Protein AF-A0A329T0G3-F1 (afdb_monomer_lite)

Secondary structure (DSSP, 8-state):
--HHHHHHHHHHH-TTHHHHHHHHHHHS---GGGGS---HHHHHHHHHHHHHHTT--GGGGS-HHHHHH--S----HHHHHHHHHHHHHHHHHHHHHHHHHHTT-

Foldseek 3Di:
DPCVVVVVVCVVPPPCPVVVVVVCVVVPPPQPVVVDDDPPQRNLLVVVLVVCVVDDPLVLLVPPVSVVVRPHDNDDSVRSVVVNVVVVVVVVVVVVVVVVVVVVD

Structure (mmCIF, N/CA/C/O backbone):
data_AF-A0A329T0G3-F1
#
_entry.id   AF-A0A329T0G3-F1
#
loop_
_atom_site.group_PDB
_atom_site.id
_atom_site.type_symbol
_atom_site.label_atom_id
_atom_site.label_alt_id
_atom_site.label_comp_id
_atom_site.label_asym_id
_atom_site.label_entity_id
_atom_site.label_seq_id
_atom_site.pdbx_PDB_ins_code
_atom_site.Cartn_x
_atom_site.Cartn_y
_atom_site.Cartn_z
_atom_site.occupancy
_atom_site.B_iso_or_equiv
_atom_site.auth_seq_id
_atom_site.auth_comp_id
_atom_site.auth_asym_id
_atom_site.auth_atom_id
_atom_site.pdbx_PDB_model_num
ATOM 1 N N . MET A 1 1 ? -16.482 -19.821 -12.954 1.00 47.56 1 MET A N 1
ATOM 2 C CA . MET A 1 1 ? -15.934 -20.071 -14.304 1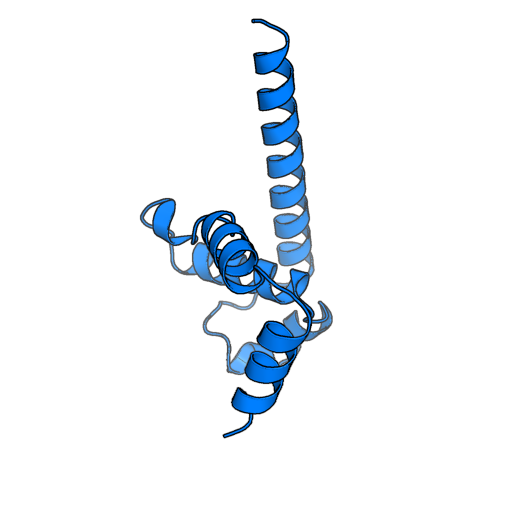.00 47.56 1 MET A CA 1
ATOM 3 C C . MET A 1 1 ? -16.453 -18.952 -15.197 1.00 47.56 1 MET A C 1
ATOM 5 O O . MET A 1 1 ? -17.491 -19.145 -15.799 1.00 47.56 1 MET A O 1
ATOM 9 N N . ASP A 1 2 ? -15.825 -17.769 -15.192 1.00 55.28 2 ASP A N 1
ATOM 10 C CA . ASP A 1 2 ? -16.367 -16.588 -15.912 1.00 55.28 2 ASP A CA 1
ATOM 11 C C . ASP A 1 2 ? -15.299 -15.691 -16.574 1.00 55.28 2 ASP A C 1
ATOM 13 O O . ASP A 1 2 ? -15.613 -14.709 -17.239 1.00 55.28 2 ASP A O 1
ATOM 17 N N . TYR A 1 3 ? -14.011 -16.033 -16.448 1.00 55.72 3 TYR A N 1
ATOM 18 C CA . TYR A 1 3 ? -12.917 -15.239 -17.029 1.00 55.72 3 TYR A CA 1
ATOM 19 C C . TYR A 1 3 ? -12.722 -15.465 -18.537 1.00 55.72 3 TYR A C 1
ATOM 21 O O . TYR A 1 3 ? -12.053 -14.676 -19.201 1.00 55.72 3 TYR A O 1
ATOM 29 N N . SER A 1 4 ? -13.321 -16.521 -19.092 1.00 63.09 4 SER A N 1
ATOM 30 C CA . SER A 1 4 ? -13.239 -16.866 -20.515 1.00 63.09 4 SER A CA 1
ATOM 31 C C . SER A 1 4 ? -13.872 -15.799 -21.411 1.00 63.09 4 SER A C 1
ATOM 33 O O . SER A 1 4 ? -13.332 -15.507 -22.476 1.00 63.09 4 SER A O 1
ATOM 35 N N . ASN A 1 5 ? -14.962 -15.166 -20.966 1.00 74.81 5 ASN A N 1
ATOM 36 C CA . ASN A 1 5 ? -15.635 -14.113 -21.731 1.00 74.81 5 ASN A CA 1
ATOM 37 C C . ASN A 1 5 ? -14.799 -12.830 -21.817 1.00 74.81 5 ASN A C 1
ATOM 39 O O . ASN A 1 5 ? -14.719 -12.214 -22.877 1.00 74.81 5 ASN A O 1
ATOM 43 N N . LEU A 1 6 ? -14.135 -12.450 -20.723 1.00 77.00 6 LEU A N 1
ATOM 44 C CA . LEU A 1 6 ? -13.283 -11.262 -20.694 1.00 77.00 6 LEU A CA 1
ATOM 45 C C . LEU A 1 6 ? -12.040 -11.445 -21.573 1.00 77.00 6 LEU A C 1
ATOM 47 O O . LEU A 1 6 ? -11.727 -10.571 -22.376 1.00 77.00 6 LEU A O 1
ATOM 51 N N . LEU A 1 7 ? -11.365 -12.592 -21.463 1.00 78.50 7 LEU A N 1
ATOM 52 C CA . LEU A 1 7 ? -10.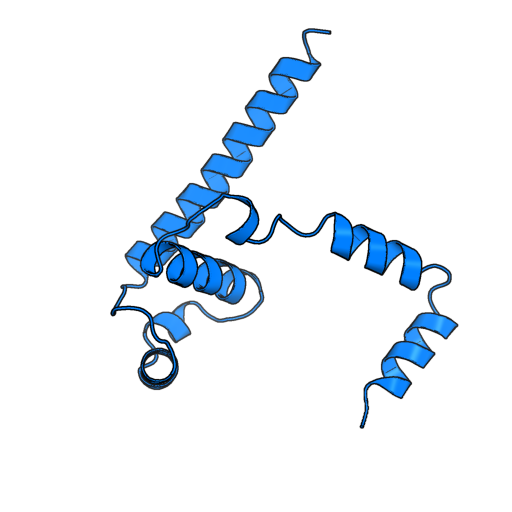188 -12.887 -22.283 1.00 78.50 7 LEU A CA 1
ATOM 53 C C . LEU A 1 7 ? -10.547 -12.971 -23.769 1.00 78.50 7 LEU A C 1
ATOM 55 O O . LEU A 1 7 ? -9.862 -12.373 -24.590 1.00 78.50 7 LEU A O 1
ATOM 59 N N . SER A 1 8 ? -11.659 -13.629 -24.112 1.00 79.31 8 SER A N 1
ATOM 60 C CA . SER A 1 8 ? -12.138 -13.686 -25.497 1.00 79.31 8 SER A CA 1
ATOM 61 C C . SER A 1 8 ? -12.484 -12.296 -26.042 1.00 79.31 8 SER A C 1
ATOM 63 O O . SER A 1 8 ? -12.136 -11.981 -27.180 1.00 79.31 8 SER 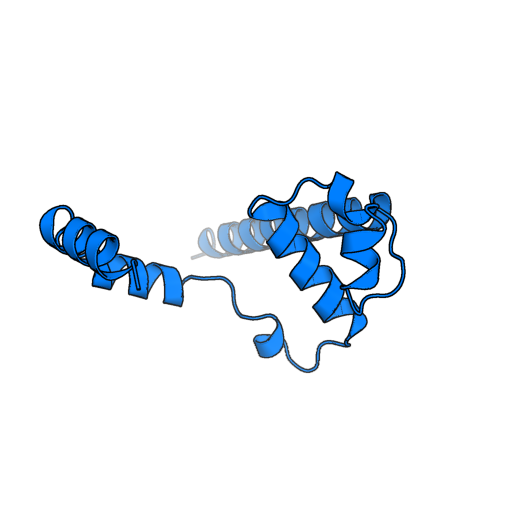A O 1
ATOM 65 N N . HIS A 1 9 ? -13.091 -11.431 -25.221 1.00 80.81 9 HIS A N 1
ATOM 66 C CA . HIS A 1 9 ? -13.374 -10.048 -25.595 1.00 80.81 9 HIS A CA 1
ATOM 67 C C . HIS A 1 9 ? -12.091 -9.254 -25.871 1.00 80.81 9 HIS A C 1
ATOM 69 O O . HIS A 1 9 ? -11.985 -8.628 -26.927 1.00 80.81 9 HIS A O 1
ATOM 75 N N . LEU A 1 10 ? -11.107 -9.334 -24.971 1.00 80.44 10 LEU A N 1
ATOM 76 C CA . LEU A 1 10 ? -9.814 -8.658 -25.100 1.00 80.44 10 LEU A CA 1
ATOM 77 C C . LEU A 1 10 ? -9.060 -9.123 -26.348 1.00 80.44 10 LEU A C 1
ATOM 79 O O . LEU A 1 10 ? -8.611 -8.289 -27.127 1.00 80.44 10 LEU A O 1
ATOM 83 N N . THR A 1 11 ? -9.018 -10.432 -26.606 1.00 78.81 11 THR A N 1
ATOM 84 C CA . THR A 1 11 ? -8.402 -10.981 -27.822 1.00 78.81 11 THR A CA 1
ATOM 85 C C . THR A 1 11 ? -9.123 -10.545 -29.100 1.00 78.81 11 THR A C 1
ATOM 87 O O . THR A 1 11 ? -8.480 -10.401 -30.128 1.00 78.81 11 THR A O 1
ATOM 90 N N . SER A 1 12 ? -10.440 -10.305 -29.059 1.00 81.81 12 SER A N 1
ATOM 91 C CA . SER A 1 12 ? -11.202 -9.865 -30.241 1.00 81.81 12 SER A CA 1
ATOM 92 C C . SER A 1 12 ? -11.121 -8.363 -30.535 1.00 81.81 12 SER A C 1
ATOM 94 O O . SER A 1 12 ? -11.424 -7.941 -31.650 1.00 81.81 12 SER A O 1
ATOM 96 N N . LYS A 1 13 ? -10.811 -7.541 -29.524 1.00 84.81 13 LYS A N 1
ATOM 97 C CA . LYS A 1 13 ? -10.868 -6.072 -29.611 1.00 84.81 13 LYS A CA 1
ATOM 98 C C . LYS A 1 13 ? -9.509 -5.397 -29.545 1.00 84.81 13 LYS A C 1
ATOM 100 O O . LYS A 1 13 ? -9.419 -4.243 -29.953 1.00 84.81 13 LYS A O 1
ATOM 105 N N . HIS A 1 14 ? -8.496 -6.083 -29.031 1.00 79.19 14 HIS A N 1
ATOM 106 C CA . HIS A 1 14 ? -7.182 -5.511 -28.813 1.00 79.19 14 HIS A CA 1
ATOM 107 C C . HIS A 1 14 ? -6.097 -6.480 -29.281 1.00 79.19 14 HIS A C 1
ATOM 109 O O . HIS A 1 14 ? -5.568 -7.290 -28.510 1.00 79.19 14 HIS A O 1
ATOM 115 N N . ASP A 1 15 ? -5.762 -6.390 -30.568 1.00 78.00 15 ASP A N 1
ATOM 116 C CA . ASP A 1 15 ? -4.625 -7.109 -31.130 1.00 78.00 15 ASP A CA 1
ATOM 117 C C . ASP A 1 15 ? -3.358 -6.711 -30.360 1.00 78.00 15 ASP A C 1
ATOM 119 O O . ASP A 1 15 ? -3.082 -5.533 -30.152 1.00 78.00 15 ASP A O 1
ATOM 123 N N . GLY A 1 16 ? -2.617 -7.699 -29.860 1.00 78.31 16 GLY A N 1
ATOM 124 C CA . GLY A 1 16 ? -1.407 -7.457 -29.068 1.00 78.31 16 GLY A CA 1
ATOM 125 C C . GLY A 1 16 ? -1.610 -7.285 -27.558 1.00 78.31 16 GLY A C 1
ATOM 126 O O . GLY A 1 16 ? -0.611 -7.166 -26.854 1.00 78.31 16 GLY A O 1
ATOM 127 N N . TYR A 1 17 ? -2.839 -7.378 -27.021 1.00 82.12 17 TYR A N 1
ATOM 128 C CA . TYR A 1 17 ? -3.082 -7.290 -25.566 1.00 82.12 17 TYR A CA 1
ATOM 129 C C . TYR A 1 17 ? -2.208 -8.249 -24.744 1.00 82.12 17 TYR A C 1
ATOM 131 O O . TYR A 1 17 ? -1.739 -7.901 -23.668 1.00 82.12 17 TYR A O 1
ATOM 139 N N . THR A 1 18 ? -1.950 -9.460 -25.240 1.00 79.88 18 THR A N 1
ATOM 140 C CA . THR A 1 18 ? -1.067 -10.424 -24.566 1.00 79.88 18 THR A CA 1
ATOM 141 C C . THR A 1 18 ? 0.374 -9.935 -24.455 1.00 79.88 18 THR A C 1
ATOM 143 O O . THR A 1 18 ? 1.014 -10.200 -23.439 1.00 79.88 18 THR A O 1
ATOM 146 N N . ALA A 1 19 ? 0.884 -9.233 -25.469 1.00 82.50 19 ALA A N 1
ATOM 147 C CA . ALA A 1 19 ? 2.229 -8.669 -25.454 1.00 82.50 19 ALA A CA 1
ATOM 148 C C . ALA A 1 19 ? 2.305 -7.464 -24.509 1.00 82.50 19 ALA A C 1
ATOM 150 O O . ALA A 1 19 ? 3.186 -7.425 -23.658 1.00 82.50 19 ALA A O 1
ATOM 151 N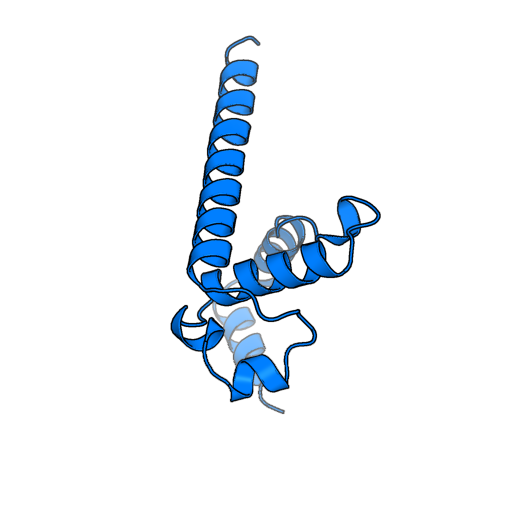 N . GLU A 1 20 ? 1.332 -6.553 -24.577 1.00 81.06 20 GLU A N 1
ATOM 152 C CA . GLU A 1 20 ? 1.245 -5.397 -23.675 1.00 81.06 20 GLU A CA 1
ATOM 153 C C . GLU A 1 20 ? 1.047 -5.819 -22.217 1.00 81.06 20 GLU A C 1
ATOM 155 O O . GLU A 1 20 ? 1.658 -5.259 -21.313 1.00 81.06 20 GLU A O 1
ATOM 160 N N . PHE A 1 21 ? 0.237 -6.851 -21.970 1.00 76.25 21 PHE A N 1
ATOM 161 C CA . PHE A 1 21 ? 0.054 -7.416 -20.638 1.00 76.25 21 PHE A CA 1
ATOM 162 C C . PHE A 1 21 ? 1.342 -8.064 -20.121 1.00 76.25 21 PHE A C 1
ATOM 164 O O . PHE A 1 21 ? 1.689 -7.881 -18.958 1.00 76.25 21 PHE A O 1
ATOM 171 N N . ALA A 1 22 ? 2.074 -8.791 -20.969 1.00 78.19 22 ALA A N 1
ATOM 172 C CA . ALA A 1 22 ? 3.363 -9.371 -20.601 1.00 78.19 22 ALA A CA 1
ATOM 173 C C . ALA A 1 22 ? 4.426 -8.294 -20.332 1.00 78.19 22 ALA A C 1
ATOM 175 O O . ALA A 1 22 ? 5.198 -8.428 -19.385 1.00 78.19 22 ALA A O 1
ATOM 176 N N . GLU A 1 23 ? 4.443 -7.215 -21.115 1.00 79.75 23 GLU A N 1
ATOM 177 C CA . GLU A 1 23 ? 5.330 -6.069 -20.917 1.00 79.75 23 GLU A CA 1
ATOM 178 C C . GLU A 1 23 ? 4.984 -5.310 -19.632 1.00 79.75 23 GLU A C 1
ATOM 180 O O . GLU A 1 23 ? 5.876 -5.042 -18.835 1.00 79.75 23 GLU A O 1
ATOM 185 N N . LEU A 1 24 ? 3.696 -5.081 -19.353 1.00 74.31 24 LEU A N 1
ATOM 186 C CA . LEU A 1 24 ? 3.210 -4.521 -18.087 1.00 74.31 24 LEU A CA 1
ATOM 187 C C . LEU A 1 24 ? 3.555 -5.408 -16.889 1.00 74.31 24 LEU A C 1
ATOM 189 O O . LEU A 1 24 ? 3.933 -4.907 -15.834 1.00 74.31 24 LEU A O 1
ATOM 193 N N . GLN A 1 25 ? 3.433 -6.728 -17.035 1.00 68.94 25 GLN A N 1
ATOM 194 C CA . GLN A 1 25 ? 3.800 -7.700 -16.005 1.00 68.94 25 GLN A CA 1
ATOM 195 C C . GLN A 1 25 ? 5.315 -7.698 -15.761 1.00 68.94 25 GLN A C 1
ATOM 197 O O . GLN A 1 25 ? 5.747 -7.841 -14.619 1.00 68.94 25 GLN A O 1
ATOM 202 N N . ALA A 1 26 ? 6.115 -7.522 -16.815 1.00 67.62 26 ALA A N 1
ATOM 203 C CA . ALA A 1 26 ? 7.568 -7.426 -16.739 1.00 67.62 26 ALA A CA 1
ATOM 204 C C . ALA A 1 26 ? 8.047 -6.062 -16.209 1.00 67.62 26 ALA A C 1
ATOM 206 O O . ALA A 1 26 ? 9.072 -6.002 -15.533 1.00 67.62 26 ALA A O 1
ATOM 207 N N . SER A 1 27 ? 7.308 -4.982 -16.480 1.00 64.81 27 SER A N 1
ATOM 208 C CA . SER A 1 27 ? 7.558 -3.639 -15.947 1.00 64.81 27 SER A CA 1
ATOM 209 C C . SER A 1 27 ? 6.965 -3.430 -14.555 1.00 64.81 27 SER A C 1
ATOM 211 O O . SER A 1 27 ? 7.258 -2.421 -13.913 1.00 64.81 27 SER A O 1
ATOM 213 N N . ALA A 1 28 ? 6.092 -4.336 -14.103 1.00 61.91 28 ALA A N 1
ATOM 214 C CA . ALA A 1 28 ? 5.498 -4.280 -12.779 1.00 61.91 28 ALA A CA 1
ATOM 215 C C . ALA A 1 28 ? 6.612 -4.278 -11.731 1.00 61.91 28 ALA A C 1
ATOM 217 O O . ALA A 1 28 ? 7.580 -5.036 -11.817 1.00 61.91 28 ALA A O 1
ATOM 218 N N . THR A 1 29 ? 6.462 -3.387 -10.753 1.00 57.25 29 THR A N 1
ATOM 219 C CA . THR A 1 29 ? 7.461 -3.079 -9.734 1.00 57.25 29 THR A CA 1
ATOM 220 C C . THR A 1 29 ? 8.081 -4.357 -9.161 1.00 57.25 29 THR A C 1
ATOM 222 O O . THR A 1 29 ? 7.332 -5.281 -8.823 1.00 57.25 29 THR A O 1
ATOM 225 N N . PRO A 1 30 ? 9.420 -4.434 -9.026 1.00 57.69 30 PRO A N 1
ATOM 226 C CA . PRO A 1 30 ? 10.081 -5.590 -8.441 1.00 57.69 30 PRO A CA 1
ATOM 227 C C . PRO A 1 30 ? 9.383 -6.016 -7.148 1.00 57.69 30 PRO A C 1
ATOM 229 O O . PRO A 1 30 ? 9.182 -5.209 -6.237 1.00 57.69 30 PRO A O 1
ATOM 232 N N . SER A 1 31 ? 8.984 -7.291 -7.091 1.00 61.25 31 SER A N 1
ATOM 233 C CA . SER A 1 31 ? 8.431 -7.910 -5.885 1.00 61.25 31 SER A CA 1
ATOM 234 C C . SER A 1 31 ? 9.320 -7.562 -4.699 1.00 61.25 31 SER A C 1
ATOM 236 O O . SER A 1 31 ? 10.534 -7.672 -4.804 1.00 61.25 31 SER A O 1
ATOM 238 N N . ILE A 1 32 ? 8.748 -7.211 -3.545 1.00 61.50 32 ILE A N 1
ATOM 239 C CA . ILE A 1 32 ? 9.539 -6.870 -2.352 1.00 61.50 32 ILE A CA 1
ATOM 240 C C . ILE A 1 32 ? 10.579 -7.949 -1.974 1.00 61.50 32 ILE A C 1
ATOM 242 O O . ILE A 1 32 ? 11.580 -7.652 -1.331 1.00 61.50 32 ILE A O 1
ATOM 246 N N . ALA A 1 33 ? 10.370 -9.195 -2.418 1.00 57.25 33 ALA A N 1
ATOM 247 C CA . ALA A 1 33 ? 11.316 -10.297 -2.273 1.00 57.25 33 ALA A CA 1
ATOM 248 C C . ALA A 1 33 ? 12.625 -10.128 -3.077 1.00 57.25 33 ALA A C 1
ATOM 250 O O . ALA A 1 33 ? 13.636 -10.718 -2.709 1.00 57.25 33 ALA A O 1
ATOM 251 N N . SER A 1 34 ? 12.645 -9.330 -4.149 1.00 61.47 34 SER A N 1
ATOM 252 C CA . SER A 1 34 ? 13.846 -9.076 -4.957 1.00 61.47 34 SER A CA 1
ATOM 253 C C . SER A 1 34 ? 14.842 -8.130 -4.281 1.00 61.47 34 SER A C 1
ATOM 255 O O . SER A 1 34 ? 15.973 -8.019 -4.741 1.00 61.47 34 SER A O 1
ATOM 257 N N . PHE A 1 35 ? 14.445 -7.453 -3.198 1.00 60.22 35 PHE A N 1
ATOM 258 C CA . PHE A 1 35 ? 15.301 -6.541 -2.431 1.00 60.22 35 PHE A CA 1
ATOM 259 C C . PHE A 1 35 ? 16.109 -7.242 -1.316 1.00 60.22 35 PHE A C 1
ATOM 261 O O . PHE A 1 35 ? 16.814 -6.575 -0.562 1.00 60.22 35 PHE A O 1
ATOM 268 N N . GLY A 1 36 ? 16.044 -8.577 -1.206 1.00 64.31 36 GLY A N 1
ATOM 269 C CA . GLY A 1 36 ? 16.738 -9.368 -0.179 1.00 64.31 36 GLY A CA 1
ATOM 270 C C . GLY A 1 36 ? 15.836 -9.762 0.997 1.00 64.31 36 GLY A C 1
ATOM 271 O O . GLY A 1 36 ? 14.611 -9.740 0.889 1.00 64.31 36 GLY A O 1
ATOM 272 N N . PHE A 1 37 ? 16.424 -10.172 2.129 1.00 55.75 37 PHE A N 1
ATOM 273 C CA . PHE A 1 37 ? 15.657 -10.563 3.319 1.00 55.75 37 PHE A CA 1
ATOM 274 C C . PHE A 1 37 ? 14.952 -9.341 3.923 1.00 55.75 37 PHE A C 1
ATOM 276 O O . PHE A 1 37 ? 15.533 -8.566 4.682 1.00 55.75 37 PHE A O 1
ATOM 283 N N . VAL A 1 38 ? 13.683 -9.165 3.570 1.00 63.59 38 VAL A N 1
ATOM 284 C CA . VAL A 1 38 ? 12.824 -8.123 4.124 1.00 63.59 38 VAL A CA 1
ATOM 285 C C . VAL A 1 38 ? 12.149 -8.675 5.372 1.00 63.59 38 VAL A C 1
ATOM 287 O O . VAL A 1 38 ? 11.415 -9.660 5.306 1.00 63.59 38 VAL A O 1
ATOM 290 N N . GLY A 1 39 ? 12.396 -8.037 6.519 1.00 74.00 39 GLY A N 1
ATOM 291 C CA . GLY A 1 39 ? 11.744 -8.404 7.773 1.00 74.00 39 GLY A CA 1
ATOM 292 C C . GLY A 1 39 ? 10.219 -8.412 7.631 1.00 74.00 39 GLY A C 1
ATOM 293 O O . GLY A 1 39 ? 9.648 -7.575 6.930 1.00 74.00 39 GLY A O 1
ATOM 294 N N . GLU A 1 40 ? 9.558 -9.348 8.312 1.00 74.44 40 GLU A N 1
ATOM 295 C CA . GLU A 1 40 ? 8.111 -9.593 8.208 1.00 74.44 40 GLU A CA 1
ATOM 296 C C . GLU A 1 40 ? 7.274 -8.312 8.366 1.00 74.44 40 GLU A C 1
ATOM 298 O O . GLU A 1 40 ? 6.364 -8.049 7.581 1.00 74.44 40 GLU A O 1
ATOM 303 N N . THR A 1 41 ? 7.648 -7.450 9.313 1.00 75.31 41 THR A N 1
ATOM 304 C CA . THR A 1 41 ? 7.016 -6.141 9.527 1.00 75.31 41 THR A CA 1
ATOM 305 C C . THR A 1 41 ? 7.082 -5.249 8.285 1.00 75.31 41 THR A C 1
ATOM 307 O O . THR A 1 41 ? 6.078 -4.659 7.894 1.00 75.31 41 THR A O 1
ATOM 310 N N . THR A 1 42 ? 8.247 -5.159 7.643 1.00 73.50 42 THR A N 1
ATOM 311 C CA . THR A 1 42 ? 8.470 -4.309 6.466 1.00 73.50 42 THR A CA 1
ATOM 312 C C . THR A 1 42 ? 7.711 -4.840 5.254 1.00 73.50 42 THR A C 1
ATOM 314 O O . THR A 1 42 ? 7.087 -4.069 4.526 1.00 73.50 42 THR A O 1
ATOM 317 N N . ARG A 1 43 ? 7.691 -6.166 5.075 1.00 75.06 43 ARG A N 1
ATOM 318 C CA . ARG A 1 43 ? 6.905 -6.822 4.025 1.00 75.06 43 ARG A CA 1
ATOM 319 C C . ARG A 1 43 ? 5.412 -6.536 4.192 1.00 75.06 43 ARG A C 1
ATOM 321 O O . ARG A 1 43 ? 4.759 -6.155 3.223 1.00 75.06 43 ARG A O 1
ATOM 328 N N . ASN A 1 44 ? 4.893 -6.674 5.409 1.00 74.88 44 ASN A N 1
ATOM 329 C CA . ASN A 1 44 ? 3.481 -6.440 5.699 1.00 74.88 44 ASN A CA 1
ATOM 330 C C . ASN A 1 44 ? 3.079 -4.979 5.438 1.00 74.88 44 ASN A C 1
ATOM 332 O O . ASN A 1 44 ? 2.043 -4.733 4.826 1.00 74.88 44 ASN A O 1
ATOM 336 N N . ILE A 1 45 ? 3.917 -4.011 5.827 1.00 77.25 45 ILE A N 1
ATOM 337 C CA . ILE A 1 45 ? 3.672 -2.583 5.560 1.00 77.25 45 ILE A CA 1
ATOM 338 C C . ILE A 1 45 ? 3.608 -2.307 4.054 1.00 77.25 45 ILE A C 1
ATOM 340 O O . ILE A 1 45 ? 2.698 -1.620 3.595 1.00 77.25 45 ILE A O 1
ATOM 344 N N . TYR A 1 46 ? 4.533 -2.863 3.272 1.00 75.38 46 TYR A N 1
ATOM 345 C CA . TYR A 1 46 ? 4.551 -2.648 1.827 1.00 75.38 46 TYR A CA 1
ATOM 346 C C . TYR A 1 46 ? 3.330 -3.250 1.128 1.00 75.38 46 TYR A C 1
ATOM 348 O O . TYR A 1 46 ? 2.716 -2.599 0.287 1.00 75.38 46 TYR A O 1
ATOM 356 N N . GLN A 1 47 ? 2.924 -4.466 1.508 1.00 74.56 47 GLN A N 1
ATOM 357 C CA . GLN A 1 47 ? 1.710 -5.083 0.967 1.00 74.56 47 GLN A CA 1
ATOM 358 C C . GLN A 1 47 ? 0.472 -4.217 1.228 1.00 74.56 47 GLN A C 1
ATOM 360 O O . GLN A 1 47 ? -0.363 -4.057 0.342 1.00 74.56 47 GLN A O 1
ATOM 365 N N . TRP A 1 48 ? 0.387 -3.591 2.402 1.00 74.19 48 TRP A N 1
ATOM 366 C CA . TRP A 1 48 ? -0.672 -2.631 2.708 1.00 74.19 48 TRP A CA 1
ATOM 367 C C . TRP A 1 48 ? -0.634 -1.377 1.843 1.00 74.19 48 TRP A C 1
ATOM 369 O O . TRP A 1 48 ? -1.682 -0.907 1.412 1.00 74.19 48 TRP A O 1
ATOM 379 N N . MET A 1 49 ? 0.552 -0.835 1.575 1.00 74.12 49 MET A N 1
ATOM 380 C CA . MET A 1 49 ? 0.695 0.343 0.720 1.00 74.12 49 MET A CA 1
ATOM 381 C C . MET A 1 49 ? 0.214 0.070 -0.705 1.00 74.12 49 MET A C 1
ATOM 383 O O . MET A 1 49 ? -0.536 0.875 -1.251 1.00 74.12 49 MET A O 1
ATOM 387 N N . VAL A 1 50 ? 0.580 -1.087 -1.264 1.00 71.56 50 VAL A N 1
ATOM 388 C CA . VAL A 1 50 ? 0.113 -1.533 -2.585 1.00 71.56 50 VAL A CA 1
ATOM 389 C C . VAL A 1 50 ? -1.411 -1.678 -2.587 1.00 71.56 50 VAL A C 1
ATOM 391 O O . VAL A 1 50 ? -2.089 -1.146 -3.459 1.00 71.56 50 VAL A O 1
ATOM 394 N N . LEU A 1 51 ? -1.982 -2.326 -1.571 1.00 71.56 51 LEU A N 1
ATOM 395 C CA . LEU A 1 51 ? -3.431 -2.505 -1.452 1.00 71.56 51 LEU A CA 1
ATOM 396 C C . LEU A 1 51 ? -4.202 -1.174 -1.352 1.00 71.56 51 LEU A C 1
ATOM 398 O O . LEU A 1 51 ? -5.236 -1.016 -2.002 1.00 71.56 51 LEU A O 1
ATOM 402 N N . ILE A 1 52 ? -3.692 -0.207 -0.584 1.00 71.50 52 ILE A N 1
ATOM 403 C CA . ILE A 1 52 ? -4.299 1.127 -0.441 1.00 71.50 52 ILE A CA 1
ATOM 404 C C . ILE A 1 52 ? -4.181 1.933 -1.742 1.00 71.50 52 ILE A C 1
ATOM 406 O O . ILE A 1 52 ? -5.143 2.589 -2.134 1.00 71.50 52 ILE A O 1
ATOM 410 N N . GLN A 1 53 ? -3.041 1.866 -2.439 1.00 66.88 53 GLN A N 1
ATOM 411 C CA . GLN A 1 53 ? -2.872 2.525 -3.742 1.00 66.88 53 GLN A CA 1
ATOM 412 C C . GLN A 1 53 ? -3.799 1.952 -4.823 1.00 66.88 53 GLN A C 1
ATOM 414 O O . GLN A 1 53 ? -4.210 2.686 -5.717 1.00 66.88 53 GLN A O 1
ATOM 419 N N . HIS A 1 54 ? -4.159 0.669 -4.731 1.00 58.81 54 HIS A N 1
ATOM 420 C CA . HIS A 1 54 ? -4.912 -0.059 -5.756 1.00 58.81 54 HIS A CA 1
ATOM 421 C C . HIS A 1 54 ? -6.384 -0.340 -5.399 1.00 58.81 54 HIS A C 1
ATOM 423 O O . HIS A 1 54 ? -6.917 -1.338 -5.878 1.00 58.81 54 HIS A O 1
ATOM 429 N N . ASN A 1 55 ? -7.043 0.530 -4.613 1.00 63.59 55 ASN A N 1
ATOM 430 C CA . ASN A 1 55 ? -8.511 0.638 -4.397 1.00 63.59 55 ASN A CA 1
ATOM 431 C C . ASN A 1 55 ? -9.021 0.404 -2.963 1.00 63.59 55 ASN A C 1
ATOM 433 O O . ASN A 1 55 ? -10.233 0.488 -2.751 1.00 63.59 55 ASN A O 1
ATOM 437 N N . LEU A 1 56 ? -8.170 0.144 -1.964 1.00 68.75 56 LEU A N 1
ATOM 438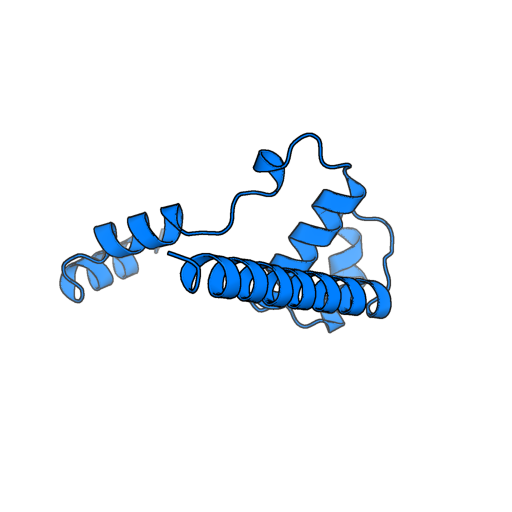 C CA . LEU A 1 56 ? -8.651 0.059 -0.579 1.00 68.75 56 LEU A CA 1
ATOM 439 C C . LEU A 1 56 ? -8.700 1.443 0.088 1.00 68.75 56 LEU A C 1
ATOM 441 O O . LEU A 1 56 ? -7.669 2.115 0.188 1.00 68.75 56 LEU A O 1
ATOM 445 N N . PRO A 1 57 ? -9.870 1.880 0.596 1.00 74.31 57 PRO A N 1
ATOM 446 C CA . PRO A 1 57 ? -9.968 3.119 1.351 1.00 74.31 57 PRO A CA 1
ATOM 447 C C . PRO A 1 57 ? -9.048 3.071 2.566 1.00 74.31 57 PRO A C 1
ATOM 449 O O . PRO A 1 57 ? -9.025 2.087 3.301 1.00 74.31 57 PRO A O 1
ATOM 452 N N . ILE A 1 58 ? -8.354 4.170 2.858 1.00 70.56 58 ILE A N 1
ATOM 453 C CA . ILE A 1 58 ? -7.457 4.236 4.021 1.00 70.56 58 ILE A CA 1
ATOM 454 C C . ILE A 1 58 ? -8.181 4.011 5.363 1.00 70.56 58 ILE A C 1
ATOM 456 O O . ILE A 1 58 ? -7.553 3.661 6.357 1.00 70.56 58 ILE A O 1
ATOM 460 N N . ALA A 1 59 ? -9.508 4.175 5.386 1.00 72.94 59 ALA A N 1
ATOM 461 C CA . ALA A 1 59 ? -10.363 3.837 6.520 1.00 72.94 59 ALA A CA 1
ATOM 462 C C . ALA A 1 59 ? -10.332 2.336 6.872 1.00 72.94 59 ALA A C 1
ATOM 464 O O . ALA A 1 59 ? -10.483 1.981 8.040 1.00 72.94 59 ALA A O 1
ATOM 465 N N . GLU A 1 60 ? -10.057 1.460 5.900 1.00 74.12 60 GLU A N 1
ATOM 466 C CA . GLU A 1 60 ? -9.965 0.008 6.104 1.00 74.12 60 GLU A CA 1
ATOM 467 C C . GLU A 1 60 ? -8.764 -0.407 6.960 1.00 74.12 60 GLU A C 1
ATOM 469 O O . GLU A 1 60 ? -8.763 -1.480 7.557 1.00 74.12 60 GLU A O 1
ATOM 474 N N . VAL A 1 61 ? -7.767 0.467 7.104 1.00 70.62 61 VAL A N 1
ATOM 475 C CA . VAL A 1 61 ? -6.616 0.255 7.997 1.00 70.62 61 VAL A CA 1
ATOM 476 C C . VAL A 1 61 ? -7.040 0.226 9.473 1.00 70.62 61 VAL A C 1
ATOM 478 O O . VAL A 1 61 ? -6.452 -0.497 10.284 1.00 70.62 61 VAL A O 1
ATOM 481 N N . GLU A 1 62 ? -8.070 0.995 9.841 1.00 72.25 62 GLU A N 1
ATOM 482 C CA . GLU A 1 62 ? -8.627 1.004 11.204 1.00 72.25 62 GLU A CA 1
ATOM 483 C C . GLU A 1 62 ? -9.852 0.091 11.345 1.00 72.25 62 GLU A C 1
ATOM 485 O O . GLU A 1 62 ? -10.376 -0.083 12.450 1.00 72.25 62 GLU A O 1
ATOM 490 N N . ASN A 1 63 ? -10.298 -0.537 10.254 1.00 79.25 63 ASN A N 1
ATOM 491 C CA . ASN A 1 63 ? -11.376 -1.509 10.305 1.00 79.25 63 ASN A CA 1
ATOM 492 C C . ASN A 1 63 ? -10.929 -2.737 11.113 1.00 79.25 63 ASN A C 1
ATOM 494 O O . ASN A 1 63 ? -9.939 -3.406 10.806 1.00 79.25 63 ASN A O 1
ATOM 498 N N . LYS A 1 64 ? -11.682 -3.041 12.174 1.00 72.81 64 LYS A N 1
ATOM 499 C CA . LYS A 1 64 ? -11.393 -4.146 13.097 1.00 72.81 64 LYS A CA 1
ATOM 500 C C . LYS A 1 64 ? -11.427 -5.511 12.409 1.00 72.81 64 LYS A C 1
ATOM 502 O O . LYS A 1 64 ? -10.641 -6.377 12.778 1.00 72.81 64 LYS A O 1
ATOM 507 N N . PHE A 1 65 ? -12.310 -5.700 11.429 1.00 70.06 65 PHE A N 1
ATOM 508 C CA . PHE A 1 65 ? -12.417 -6.949 10.676 1.00 70.06 65 PHE A CA 1
ATOM 509 C C . PHE A 1 65 ? -11.195 -7.143 9.778 1.00 70.06 65 PHE A C 1
ATOM 511 O O . PHE A 1 65 ? -10.526 -8.170 9.850 1.00 70.06 65 PHE A O 1
ATOM 518 N N . THR A 1 66 ? -10.831 -6.107 9.025 1.00 67.56 66 THR A N 1
ATOM 519 C CA . THR A 1 66 ? -9.645 -6.104 8.163 1.00 67.56 66 THR A CA 1
ATOM 520 C C . THR A 1 66 ? -8.365 -6.308 8.985 1.00 67.56 66 THR A C 1
ATOM 522 O O . THR A 1 66 ? -7.503 -7.090 8.596 1.00 67.56 66 THR A O 1
ATOM 525 N N . ARG A 1 67 ? -8.276 -5.725 10.189 1.00 70.00 67 ARG A N 1
ATOM 526 C CA . ARG A 1 67 ? -7.186 -5.981 11.152 1.00 70.00 67 ARG A CA 1
ATOM 527 C C . ARG A 1 67 ? -7.148 -7.398 11.714 1.00 70.00 67 ARG A C 1
ATOM 529 O O . ARG A 1 67 ? -6.061 -7.886 11.985 1.00 70.00 67 ARG A O 1
ATOM 536 N N . ALA A 1 68 ? -8.293 -8.041 11.923 1.00 64.88 68 ALA A N 1
ATOM 537 C CA . ALA A 1 68 ? -8.342 -9.398 12.469 1.00 64.88 68 ALA A CA 1
ATOM 538 C C . ALA A 1 68 ? -7.841 -10.450 11.467 1.00 64.88 68 ALA A C 1
ATOM 540 O O . ALA A 1 68 ? -7.302 -11.478 11.866 1.00 64.88 68 ALA A O 1
ATOM 541 N N . VAL A 1 69 ? -8.003 -10.181 10.171 1.00 61.47 69 VAL A N 1
ATOM 542 C CA . VAL A 1 69 ? -7.535 -11.056 9.085 1.00 61.47 69 VAL A CA 1
ATOM 543 C C . VAL A 1 69 ? -6.062 -10.796 8.746 1.00 61.47 69 VAL A C 1
ATOM 545 O O . VAL A 1 69 ? -5.378 -11.643 8.176 1.00 61.47 69 VAL A O 1
ATOM 548 N N . VAL A 1 70 ? -5.547 -9.627 9.119 1.00 63.03 70 VAL A N 1
ATOM 549 C CA . VAL A 1 70 ? -4.209 -9.168 8.762 1.00 63.03 70 VAL A CA 1
ATOM 550 C C . VAL A 1 70 ? -3.205 -9.519 9.854 1.00 63.03 70 VAL A C 1
ATOM 552 O O . VAL A 1 70 ? -3.306 -9.090 10.996 1.00 63.03 70 VAL A O 1
ATOM 555 N N . THR A 1 71 ? -2.158 -10.246 9.471 1.00 65.06 71 THR A N 1
ATOM 556 C CA . THR A 1 71 ? -1.088 -10.744 10.358 1.00 65.06 71 THR A CA 1
ATOM 557 C C . THR A 1 71 ? -0.117 -9.650 10.835 1.00 65.06 71 THR A C 1
ATOM 559 O O . THR A 1 71 ? 0.875 -9.924 11.507 1.00 65.06 71 THR A O 1
ATOM 562 N N . MET A 1 72 ? -0.371 -8.388 10.484 1.00 67.38 72 MET A N 1
ATOM 563 C CA . MET A 1 72 ? 0.471 -7.252 10.843 1.00 67.38 72 MET A CA 1
ATOM 564 C C . MET A 1 72 ? 0.110 -6.711 12.226 1.00 67.38 72 MET A C 1
ATOM 566 O O . MET A 1 72 ? -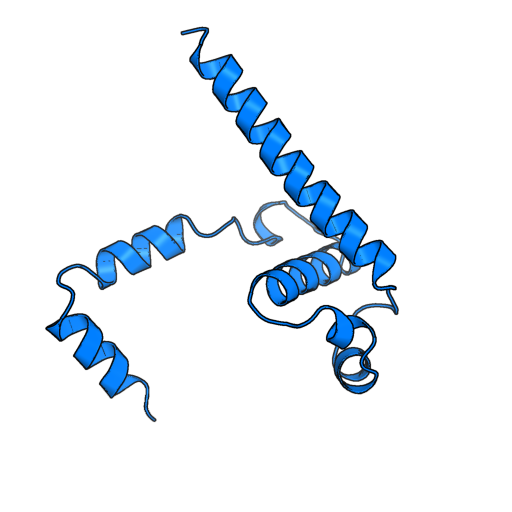1.060 -6.590 12.586 1.00 67.38 72 MET A O 1
ATOM 570 N N . LYS A 1 73 ? 1.127 -6.287 12.984 1.00 68.44 73 LYS A N 1
ATOM 571 C CA . LYS A 1 73 ? 0.904 -5.566 14.238 1.00 68.44 73 LYS A CA 1
ATOM 572 C C . LYS A 1 73 ? 0.045 -4.314 13.996 1.00 68.44 73 LYS A C 1
ATOM 574 O O . LYS A 1 73 ? 0.279 -3.608 13.010 1.00 68.44 73 LYS A O 1
ATOM 579 N N . PRO A 1 74 ? -0.887 -4.001 14.915 1.00 65.94 74 PRO A N 1
ATOM 580 C CA . PRO A 1 74 ? -1.610 -2.737 14.959 1.00 65.94 74 PRO A CA 1
ATOM 581 C C . PRO A 1 74 ? -0.744 -1.530 14.580 1.00 65.94 74 PRO A C 1
ATOM 583 O O . PRO A 1 74 ? 0.108 -1.111 15.357 1.00 65.94 74 PRO A O 1
ATOM 586 N N . THR A 1 75 ? -0.964 -0.971 13.391 1.00 71.12 75 THR A N 1
ATOM 587 C CA . THR A 1 75 ? -0.220 0.185 12.874 1.00 71.12 75 THR A CA 1
ATOM 588 C C . THR A 1 75 ? -1.226 1.264 12.502 1.00 71.12 75 THR A C 1
ATOM 590 O O . THR A 1 75 ? -2.176 0.989 11.778 1.00 71.12 75 THR A O 1
ATOM 593 N N . GLY A 1 76 ? -1.064 2.472 13.045 1.00 76.88 76 GLY A N 1
ATOM 594 C CA . GLY A 1 76 ? -2.023 3.556 12.826 1.00 76.88 76 GLY A CA 1
ATOM 595 C C . GLY A 1 76 ? -1.946 4.139 11.415 1.00 76.88 76 GLY A C 1
ATOM 596 O O . GLY A 1 76 ? -0.875 4.173 10.802 1.00 76.88 76 GLY A O 1
ATOM 597 N N . VAL A 1 77 ? -3.066 4.684 10.936 1.00 76.56 77 VAL A N 1
ATOM 598 C CA . VAL A 1 77 ? -3.178 5.342 9.617 1.00 76.56 77 VAL A CA 1
ATOM 599 C C . VAL A 1 77 ? -2.097 6.397 9.377 1.00 76.56 77 VAL A C 1
ATOM 601 O O . VAL A 1 77 ? -1.557 6.489 8.277 1.00 76.56 77 VAL A O 1
ATOM 604 N N . ASN A 1 78 ? -1.729 7.171 10.401 1.00 80.94 78 ASN A N 1
ATOM 605 C CA . ASN A 1 78 ? -0.697 8.207 10.280 1.00 80.94 78 ASN A CA 1
ATOM 606 C C . ASN A 1 78 ? 0.683 7.630 9.937 1.00 80.94 78 ASN A C 1
ATOM 608 O O . ASN A 1 78 ? 1.452 8.265 9.220 1.00 80.94 78 ASN A O 1
ATOM 612 N N . THR A 1 79 ? 0.996 6.430 10.427 1.00 81.38 79 THR A N 1
ATOM 613 C CA . THR A 1 79 ? 2.246 5.737 10.102 1.00 81.38 79 THR A CA 1
ATOM 614 C C . THR A 1 79 ? 2.220 5.231 8.663 1.00 81.38 79 THR A C 1
ATOM 616 O O . THR A 1 79 ? 3.205 5.382 7.950 1.00 81.38 79 THR A O 1
ATOM 619 N N . ILE A 1 80 ? 1.082 4.698 8.206 1.00 79.75 80 ILE A N 1
ATOM 620 C CA . ILE A 1 80 ? 0.930 4.241 6.818 1.00 79.75 80 ILE A CA 1
ATOM 621 C C . ILE A 1 80 ? 1.026 5.411 5.833 1.00 79.75 80 ILE A C 1
ATOM 623 O O . ILE A 1 80 ? 1.769 5.308 4.863 1.00 79.75 80 ILE A O 1
ATOM 627 N N . LYS A 1 81 ? 0.368 6.545 6.110 1.00 80.81 81 LYS A N 1
ATOM 628 C CA . LYS A 1 81 ? 0.484 7.766 5.290 1.00 80.81 81 LYS A CA 1
ATOM 629 C C . LYS A 1 81 ? 1.935 8.216 5.138 1.00 80.81 81 LYS A C 1
ATOM 631 O O . LYS A 1 81 ? 2.403 8.368 4.021 1.00 80.81 81 LYS A O 1
ATOM 636 N N . LYS A 1 82 ? 2.676 8.306 6.248 1.00 84.56 82 LYS A N 1
ATOM 637 C CA . LYS A 1 82 ? 4.102 8.671 6.225 1.00 84.56 82 LYS A CA 1
ATOM 638 C C . LYS A 1 82 ? 4.952 7.721 5.383 1.00 84.56 82 LYS A C 1
ATOM 640 O O . LYS A 1 82 ? 5.887 8.173 4.734 1.00 84.56 82 LYS A O 1
ATOM 645 N N . ASN A 1 83 ? 4.652 6.422 5.399 1.00 79.12 83 ASN A N 1
ATOM 646 C CA . ASN A 1 83 ? 5.365 5.455 4.565 1.00 79.12 83 ASN A CA 1
ATOM 647 C C . ASN A 1 83 ? 5.031 5.637 3.079 1.00 79.12 83 ASN A C 1
ATOM 649 O O . ASN A 1 83 ? 5.945 5.602 2.261 1.00 79.12 83 ASN A O 1
ATOM 653 N N . ILE A 1 84 ? 3.761 5.887 2.737 1.00 80.38 84 ILE A N 1
ATOM 654 C CA . ILE A 1 84 ? 3.337 6.226 1.366 1.00 80.38 84 ILE A CA 1
ATOM 655 C C . ILE A 1 84 ? 4.053 7.486 0.880 1.00 80.38 84 ILE A C 1
ATOM 657 O O . ILE A 1 84 ? 4.659 7.457 -0.189 1.00 80.38 84 ILE A O 1
ATOM 661 N N . ASP A 1 85 ? 4.064 8.542 1.692 1.00 81.31 85 ASP A N 1
ATOM 662 C CA . ASP A 1 85 ? 4.748 9.794 1.369 1.00 81.31 85 ASP A CA 1
ATOM 663 C C . ASP A 1 85 ? 6.259 9.574 1.195 1.00 81.31 85 ASP A C 1
ATOM 665 O O . ASP A 1 85 ? 6.855 10.083 0.249 1.00 81.31 85 ASP A O 1
ATOM 669 N N . MET A 1 86 ? 6.890 8.769 2.061 1.00 79.44 86 MET A N 1
ATOM 670 C CA . MET A 1 86 ? 8.309 8.426 1.928 1.00 79.44 86 MET A CA 1
ATOM 671 C C . MET A 1 86 ? 8.611 7.666 0.639 1.00 79.44 86 MET A C 1
ATOM 673 O O . MET A 1 86 ? 9.580 8.003 -0.033 1.00 79.44 86 MET A O 1
ATOM 677 N N . VAL A 1 87 ? 7.815 6.657 0.283 1.00 74.56 87 VAL A N 1
ATOM 678 C CA . VAL A 1 87 ? 8.033 5.896 -0.957 1.00 74.56 87 VAL A CA 1
ATOM 679 C C . VAL A 1 87 ? 7.857 6.799 -2.173 1.00 74.56 87 VAL A C 1
ATOM 681 O O . VAL A 1 87 ? 8.716 6.794 -3.051 1.00 74.56 87 VAL A O 1
ATOM 684 N N . HIS A 1 88 ? 6.834 7.654 -2.173 1.00 77.94 88 HIS A N 1
ATOM 685 C CA . HIS A 1 88 ? 6.622 8.624 -3.243 1.00 77.94 88 HIS A CA 1
ATOM 686 C C . HIS A 1 88 ? 7.801 9.605 -3.379 1.00 77.94 88 HIS A C 1
ATOM 688 O O . HIS A 1 88 ? 8.305 9.841 -4.476 1.00 77.94 88 HIS A O 1
ATOM 694 N N . LEU A 1 89 ? 8.317 10.126 -2.260 1.00 75.94 89 LEU A N 1
ATOM 695 C CA . LEU A 1 89 ? 9.499 10.994 -2.257 1.00 75.94 89 LEU A CA 1
ATOM 696 C C . LEU A 1 89 ? 10.762 10.264 -2.727 1.00 75.94 89 LEU A C 1
ATOM 698 O O . LEU A 1 89 ? 11.563 10.846 -3.457 1.00 75.94 89 LEU A O 1
ATOM 702 N N . LEU A 1 90 ? 10.951 9.000 -2.344 1.00 72.38 90 LEU A N 1
ATOM 703 C CA . LEU A 1 90 ? 12.083 8.193 -2.799 1.00 72.38 90 LEU A CA 1
ATOM 704 C C . LEU A 1 90 ? 12.021 7.939 -4.307 1.00 72.38 90 LEU A C 1
ATOM 706 O O . LEU A 1 90 ? 13.052 8.029 -4.973 1.00 72.38 90 LEU A O 1
ATOM 710 N N . GLU A 1 91 ? 10.841 7.684 -4.867 1.00 70.94 91 GLU A N 1
ATOM 711 C CA . GLU A 1 91 ? 10.638 7.555 -6.313 1.00 70.94 91 GLU A CA 1
ATOM 712 C C . GLU A 1 91 ? 10.930 8.871 -7.051 1.00 70.94 91 GLU A C 1
ATOM 714 O O . GLU A 1 91 ? 11.626 8.859 -8.073 1.00 70.94 91 GLU A O 1
ATOM 719 N N . CYS A 1 92 ? 10.495 10.015 -6.509 1.00 67.50 92 CYS A N 1
ATOM 720 C CA . CYS A 1 92 ? 10.820 11.344 -7.035 1.00 67.50 92 CYS A CA 1
ATOM 721 C C . CYS A 1 92 ? 12.331 11.620 -7.011 1.00 67.50 92 CYS A C 1
ATOM 723 O O . CYS A 1 92 ? 12.898 12.043 -8.020 1.00 67.50 92 CYS A O 1
ATOM 725 N N . VAL A 1 93 ? 13.007 11.340 -5.892 1.00 70.75 93 VAL A N 1
ATOM 726 C CA . VAL A 1 93 ? 14.461 11.534 -5.743 1.00 70.75 93 VAL A CA 1
ATOM 727 C C . VAL A 1 93 ? 15.237 10.605 -6.677 1.00 70.75 93 VAL A C 1
ATOM 729 O O . VAL A 1 93 ? 16.181 11.044 -7.331 1.00 70.75 93 VAL A O 1
ATOM 732 N N . SER A 1 94 ? 14.816 9.344 -6.796 1.00 64.38 94 SER A N 1
ATOM 733 C CA . SER A 1 94 ? 15.441 8.341 -7.672 1.00 64.38 94 SER A CA 1
ATOM 734 C C . SER A 1 94 ? 15.243 8.667 -9.154 1.00 64.38 94 SER A C 1
ATOM 736 O O . SER A 1 94 ? 16.109 8.389 -9.984 1.00 64.38 94 SER A O 1
ATOM 738 N N . SER A 1 95 ? 14.109 9.278 -9.501 1.00 60.16 95 SER A N 1
ATOM 739 C CA . SER A 1 95 ? 13.850 9.801 -10.842 1.00 60.16 95 SER A CA 1
ATOM 740 C C . SER A 1 95 ? 14.716 11.032 -11.112 1.00 60.16 95 SER A C 1
ATOM 742 O O . SER A 1 95 ? 15.462 11.023 -12.079 1.00 60.16 95 SER A O 1
ATOM 744 N N . SER A 1 96 ? 14.762 12.018 -10.210 1.00 68.94 96 SER A N 1
ATOM 745 C CA . SER A 1 96 ? 15.637 13.196 -10.352 1.00 68.94 96 SER A CA 1
ATOM 746 C C . SER A 1 96 ? 17.114 12.819 -10.526 1.00 68.94 96 SER A C 1
ATOM 748 O O . SER A 1 96 ? 17.783 13.355 -11.405 1.00 68.94 96 SER A O 1
ATOM 750 N N . LYS A 1 97 ? 17.611 11.843 -9.750 1.00 60.72 97 LYS A N 1
ATOM 751 C CA . LYS A 1 97 ? 18.994 11.344 -9.854 1.00 60.72 97 LYS A CA 1
ATOM 752 C C . LYS A 1 97 ? 19.291 10.689 -11.205 1.00 60.72 97 LYS A C 1
ATOM 754 O O . LYS A 1 97 ? 20.378 10.877 -11.741 1.00 60.72 97 LYS A O 1
ATOM 759 N N . ARG A 1 98 ? 18.343 9.923 -11.764 1.00 60.00 98 ARG A N 1
ATOM 760 C CA . ARG A 1 98 ? 18.467 9.353 -13.120 1.00 60.00 98 ARG A CA 1
ATOM 761 C C . ARG A 1 98 ? 18.521 10.448 -14.183 1.00 60.00 98 ARG A C 1
ATOM 763 O O . ARG A 1 98 ? 19.335 10.359 -15.094 1.00 60.00 98 ARG A O 1
ATOM 770 N N . ASN A 1 99 ? 17.692 11.477 -14.041 1.00 54.69 99 ASN A N 1
ATOM 771 C CA . ASN A 1 99 ? 17.582 12.571 -15.006 1.00 54.69 99 ASN A CA 1
ATOM 772 C C . ASN A 1 99 ? 18.859 13.429 -15.040 1.00 54.69 99 ASN A C 1
ATOM 774 O O . ASN A 1 99 ? 19.318 13.799 -16.114 1.00 54.69 99 ASN A O 1
ATOM 778 N N . GLU A 1 100 ? 19.455 13.704 -13.874 1.00 64.88 100 GLU A N 1
ATOM 779 C CA . GLU A 1 100 ? 20.744 14.403 -13.755 1.00 64.88 100 GLU A CA 1
ATOM 780 C C . GLU A 1 100 ? 21.892 13.616 -14.405 1.00 64.88 100 GLU A C 1
ATOM 782 O O . GLU A 1 100 ? 22.738 14.202 -15.075 1.00 64.88 100 GLU A O 1
ATOM 787 N N . ASN A 1 101 ? 21.902 12.287 -14.257 1.00 57.91 101 ASN A N 1
ATOM 788 C CA . ASN A 1 101 ? 22.939 11.421 -14.827 1.00 57.91 101 ASN A CA 1
ATOM 789 C C . ASN A 1 101 ? 22.852 11.327 -16.364 1.00 57.91 101 ASN A C 1
ATOM 791 O O . ASN A 1 101 ? 23.867 11.194 -17.037 1.00 57.91 101 ASN A O 1
ATOM 795 N N . LEU A 1 102 ? 21.645 11.444 -16.930 1.00 56.16 102 LEU A N 1
ATOM 796 C CA . LEU A 1 102 ? 21.421 11.466 -18.382 1.00 56.16 102 LEU A CA 1
ATOM 797 C C . LEU A 1 102 ? 21.804 12.801 -19.044 1.00 56.16 102 LEU A C 1
ATOM 799 O O . LEU A 1 102 ? 22.015 12.821 -20.250 1.00 56.16 102 LEU A O 1
ATOM 803 N N . MET A 1 103 ? 21.913 13.904 -18.291 1.00 56.41 103 MET A N 1
ATOM 804 C CA . MET A 1 103 ? 22.390 15.196 -18.817 1.00 56.41 103 MET A CA 1
ATOM 805 C C . MET A 1 103 ? 23.921 15.344 -18.795 1.00 56.41 103 MET A C 1
ATOM 807 O O . MET A 1 103 ? 24.433 16.378 -19.220 1.00 56.41 103 MET A O 1
ATOM 811 N N . GLN A 1 104 ? 24.655 14.350 -18.284 1.00 53.94 104 GLN A N 1
ATOM 812 C CA . GLN A 1 104 ? 26.124 14.346 -18.254 1.00 53.94 104 GLN A CA 1
ATOM 813 C C . GLN A 1 104 ? 26.774 13.427 -19.306 1.00 53.94 104 GLN A C 1
ATOM 815 O O . GLN A 1 104 ? 27.980 13.191 -19.230 1.00 53.94 104 GLN A O 1
ATOM 820 N N . ILE A 1 105 ? 26.005 12.927 -20.282 1.00 45.53 105 ILE A N 1
ATOM 821 C CA . ILE A 1 105 ? 26.487 12.102 -21.406 1.00 45.53 105 ILE A CA 1
ATOM 822 C C . ILE A 1 105 ? 26.346 12.881 -22.712 1.00 45.53 105 ILE A C 1
ATOM 824 O O . ILE A 1 105 ? 25.271 13.491 -22.909 1.00 45.53 105 ILE A O 1
#

Radius of gyration: 18.64 Å; chains: 1; bounding box: 43×35×46 Å

pLDDT: mean 70.31, std 8.75, range [45.53, 84.81]

Organism: NCBI:txid29920

Sequence (105 aa):
MDYSNLLSHLTSKHDGYTAEFAELQASATPSIASFGFVGETTRNIYQWMVLIQHNLPIAEVENKFTRAVVTMKPTGVNTIKKNIDMVHLLECVSSSKRNENLMQI